Protein AF-C3Z370-F1 (afdb_monomer_lite)

Radius of gyration: 16.85 Å; chains: 1; bounding box: 42×27×49 Å

pLDDT: mean 88.14, std 8.39, range [54.16, 96.12]

Foldseek 3Di:
DCVVLVVVLCVQLVPPPPPPSLVSNLVSVLVVLVVCLVVVHQDPDADVVHNHDDADQQWDWGSFAQPQFAALVHNCRRVPRPDRTHTDTHHDPQWGDDPNHTDHNVPRDD

Organism: Branchiostoma floridae (NCBI:txid7739)

Structure (mmCIF, N/CA/C/O backbone):
data_AF-C3Z370-F1
#
_entry.id   AF-C3Z370-F1
#
loop_
_atom_site.group_PDB
_atom_site.id
_atom_site.type_symbol
_atom_site.label_atom_id
_atom_site.label_alt_id
_atom_site.label_comp_id
_atom_site.label_asym_id
_atom_site.label_entity_id
_atom_site.label_seq_id
_atom_site.pdbx_PDB_ins_code
_atom_site.Cartn_x
_atom_site.Cartn_y
_atom_site.Cartn_z
_atom_site.occupancy
_atom_site.B_iso_or_equiv
_atom_site.auth_seq_id
_atom_site.auth_comp_id
_atom_site.auth_asym_id
_atom_site.auth_atom_id
_atom_site.pdbx_PDB_model_num
ATOM 1 N N . ASP A 1 1 ? -2.311 3.147 -22.905 1.00 81.62 1 ASP A N 1
ATOM 2 C CA . ASP A 1 1 ? -1.092 2.751 -23.607 1.00 81.62 1 ASP A CA 1
ATOM 3 C C . ASP A 1 1 ? -0.015 2.389 -22.580 1.00 81.62 1 ASP A C 1
ATOM 5 O O . ASP A 1 1 ? 0.242 3.226 -21.719 1.00 81.62 1 ASP A O 1
ATOM 9 N N . PRO A 1 2 ? 0.473 1.134 -22.534 1.00 88.00 2 PRO A N 1
ATOM 10 C CA . PRO A 1 2 ? 1.475 0.676 -21.563 1.00 88.00 2 PRO A CA 1
ATOM 11 C C . PRO A 1 2 ? 2.932 0.827 -22.037 1.00 88.00 2 PRO A C 1
ATOM 13 O O . PRO A 1 2 ? 3.838 0.690 -21.219 1.00 88.00 2 PRO A O 1
ATOM 16 N N . GLU A 1 3 ? 3.165 1.099 -23.322 1.00 91.38 3 GLU A N 1
ATOM 17 C CA . GLU A 1 3 ? 4.492 1.134 -23.955 1.00 91.38 3 GLU A CA 1
ATOM 18 C C . GLU A 1 3 ? 5.532 2.011 -23.223 1.00 91.38 3 GLU A C 1
ATOM 20 O O . GLU A 1 3 ? 6.580 1.478 -22.852 1.00 91.38 3 GLU A O 1
ATOM 25 N N . PRO A 1 4 ? 5.251 3.280 -22.853 1.00 88.62 4 PRO A N 1
ATOM 26 C CA . PRO A 1 4 ? 6.236 4.111 -22.150 1.00 88.62 4 PRO A CA 1
ATOM 27 C C . PRO A 1 4 ? 6.597 3.587 -20.749 1.00 88.62 4 PRO A C 1
ATOM 29 O O . PRO A 1 4 ? 7.705 3.806 -20.258 1.00 88.62 4 PRO A O 1
ATOM 32 N N . PHE A 1 5 ? 5.680 2.875 -20.086 1.00 86.06 5 PHE A N 1
ATOM 33 C CA . PHE A 1 5 ? 5.958 2.247 -18.790 1.00 86.06 5 PHE A CA 1
ATOM 34 C C . PHE A 1 5 ? 6.824 1.005 -18.946 1.00 86.06 5 PHE A C 1
ATOM 36 O O . PHE A 1 5 ? 7.671 0.735 -18.096 1.00 86.06 5 PHE A O 1
ATOM 43 N N . PHE A 1 6 ? 6.617 0.259 -20.030 1.00 88.69 6 PHE A N 1
ATOM 44 C CA . PHE A 1 6 ? 7.422 -0.904 -20.355 1.00 88.69 6 PHE A CA 1
ATOM 45 C C . PHE A 1 6 ? 8.868 -0.506 -20.661 1.00 88.69 6 PHE A C 1
ATOM 47 O O . PHE A 1 6 ? 9.781 -1.055 -20.048 1.00 88.69 6 PHE A O 1
ATOM 54 N N . GLU A 1 7 ? 9.086 0.491 -21.520 1.00 90.25 7 GLU A N 1
ATOM 55 C CA . GLU A 1 7 ? 10.432 0.983 -21.842 1.00 90.25 7 GLU A CA 1
ATOM 56 C C . GLU A 1 7 ? 11.169 1.482 -20.597 1.00 90.25 7 GLU A C 1
ATOM 58 O O . GLU A 1 7 ? 12.325 1.121 -20.366 1.00 90.25 7 GLU A O 1
ATOM 63 N N . LYS A 1 8 ? 10.477 2.245 -19.741 1.00 86.00 8 LYS A N 1
ATOM 64 C CA . LYS A 1 8 ? 11.043 2.708 -18.474 1.00 86.00 8 LYS A CA 1
ATOM 65 C C . LYS A 1 8 ? 11.362 1.552 -17.528 1.00 86.00 8 LYS A C 1
ATOM 67 O O . LYS A 1 8 ? 12.416 1.554 -16.908 1.00 86.00 8 LYS A O 1
ATOM 72 N N . CYS A 1 9 ? 10.489 0.549 -17.440 1.00 87.62 9 CYS A N 1
ATOM 73 C CA . CYS A 1 9 ? 10.748 -0.645 -16.640 1.00 87.62 9 CYS A CA 1
ATOM 74 C C . CYS A 1 9 ? 11.997 -1.391 -17.119 1.00 87.62 9 CYS A C 1
ATOM 76 O O . CYS A 1 9 ? 12.783 -1.833 -16.286 1.00 87.62 9 CYS A O 1
ATOM 78 N N . VAL A 1 10 ? 12.181 -1.540 -18.435 1.00 88.75 10 VAL A N 1
ATOM 79 C CA . VAL A 1 10 ? 13.376 -2.173 -19.010 1.00 88.75 10 VAL A CA 1
ATOM 80 C C . VAL A 1 10 ? 14.617 -1.359 -18.658 1.00 88.75 10 VAL A C 1
ATOM 82 O O . VAL A 1 10 ? 15.596 -1.925 -18.185 1.00 88.75 10 VAL A O 1
ATOM 85 N N . PHE A 1 11 ? 14.559 -0.036 -18.813 1.00 86.31 11 PHE A N 1
ATOM 86 C CA . PHE A 1 11 ? 15.662 0.855 -18.465 1.00 86.31 11 PHE A CA 1
ATOM 87 C C . PHE A 1 11 ? 16.034 0.782 -16.973 1.00 86.31 11 PHE A C 1
ATOM 89 O O . PHE A 1 11 ? 17.196 0.552 -16.643 1.00 86.31 11 PHE A O 1
ATOM 96 N N . ASP A 1 12 ? 15.050 0.915 -16.078 1.00 81.31 12 ASP A N 1
ATOM 97 C CA . ASP A 1 12 ? 15.249 0.908 -14.624 1.00 81.31 12 ASP A CA 1
ATOM 98 C C . ASP A 1 12 ? 15.740 -0.464 -14.122 1.00 81.31 12 ASP A C 1
ATOM 100 O O . ASP A 1 12 ? 16.599 -0.534 -13.246 1.00 81.31 12 ASP A O 1
ATOM 104 N N . ALA A 1 13 ? 15.225 -1.567 -14.678 1.00 81.81 13 ALA A N 1
ATOM 105 C CA . ALA A 1 13 ? 15.648 -2.915 -14.297 1.00 81.81 13 ALA A CA 1
ATOM 106 C C . ALA A 1 13 ? 17.052 -3.257 -14.817 1.00 81.81 13 ALA A C 1
ATOM 108 O O . ALA A 1 13 ? 17.834 -3.863 -14.091 1.00 81.81 13 ALA A O 1
ATOM 109 N N . CYS A 1 14 ? 17.386 -2.860 -16.050 1.00 82.94 14 CYS A N 1
ATOM 110 C CA . CYS A 1 14 ? 18.701 -3.109 -16.643 1.00 82.94 14 CYS A CA 1
ATOM 111 C C . CYS A 1 14 ? 19.817 -2.217 -16.090 1.00 82.94 14 CYS A C 1
ATOM 113 O O . CYS A 1 14 ? 20.969 -2.530 -16.352 1.00 82.94 14 CYS A O 1
ATOM 115 N N . GLY A 1 15 ? 19.492 -1.112 -15.409 1.00 79.81 15 GLY A N 1
ATOM 116 C CA . GLY A 1 15 ? 20.475 -0.237 -14.758 1.00 79.81 15 GLY A CA 1
ATOM 117 C C . GLY A 1 15 ? 20.712 -0.542 -13.274 1.00 79.81 15 GLY A C 1
ATOM 118 O O . GLY A 1 15 ? 21.536 0.116 -12.629 1.00 79.81 15 GLY A O 1
ATOM 119 N N . CYS A 1 16 ? 19.978 -1.497 -12.699 1.00 77.56 16 CYS A N 1
ATOM 120 C CA . CYS A 1 16 ? 20.153 -1.915 -11.312 1.00 77.56 16 CYS A CA 1
ATOM 121 C C . CYS A 1 16 ? 21.159 -3.060 -11.204 1.00 77.56 16 CYS A C 1
ATOM 123 O O . CYS A 1 16 ? 20.805 -4.204 -10.965 1.00 77.56 16 CYS A O 1
ATOM 125 N N . ASP A 1 17 ? 22.439 -2.712 -11.336 1.00 69.69 17 ASP A N 1
ATOM 126 C CA . ASP A 1 17 ? 23.536 -3.681 -11.499 1.00 69.69 17 ASP A CA 1
ATOM 127 C C . ASP A 1 17 ? 24.260 -3.998 -10.177 1.00 69.69 17 ASP A C 1
ATOM 129 O O . ASP A 1 17 ? 25.268 -4.704 -10.145 1.00 69.69 17 ASP A O 1
ATOM 133 N N . ARG A 1 18 ? 23.810 -3.401 -9.066 1.00 61.25 18 ARG A N 1
ATOM 134 C CA . ARG A 1 18 ? 24.529 -3.396 -7.777 1.00 61.25 18 ARG A CA 1
ATOM 135 C C . ARG A 1 18 ? 23.975 -4.380 -6.742 1.00 61.25 18 ARG A C 1
ATOM 137 O O . ARG A 1 18 ? 24.398 -4.335 -5.589 1.00 61.25 18 ARG A O 1
ATOM 144 N N . GLY A 1 19 ? 23.095 -5.293 -7.160 1.00 54.16 19 GLY A N 1
ATOM 145 C CA . GLY A 1 19 ? 22.394 -6.228 -6.284 1.00 54.16 19 GLY A CA 1
ATOM 146 C C . GLY A 1 19 ? 21.184 -5.568 -5.623 1.00 54.16 19 GLY A C 1
ATOM 147 O O . GLY A 1 19 ? 21.297 -4.509 -5.011 1.00 54.16 19 GLY A O 1
ATOM 148 N N . GLY A 1 20 ? 20.018 -6.199 -5.763 1.00 60.94 20 GLY A N 1
ATOM 149 C CA . GLY A 1 20 ? 18.726 -5.603 -5.400 1.00 60.94 20 GLY A CA 1
ATOM 150 C C . GLY A 1 20 ? 17.755 -5.482 -6.576 1.00 60.94 20 GLY A C 1
ATOM 151 O O . GLY A 1 20 ? 16.757 -4.787 -6.456 1.00 60.94 20 GLY A O 1
ATOM 152 N N . ASP A 1 21 ? 18.006 -6.176 -7.687 1.00 60.56 21 ASP A N 1
ATOM 153 C CA . ASP A 1 21 ? 17.277 -6.122 -8.967 1.00 60.56 21 ASP A CA 1
ATOM 154 C C . ASP A 1 21 ? 15.749 -6.259 -8.808 1.00 60.56 21 ASP A C 1
ATOM 156 O O . ASP A 1 21 ? 14.963 -5.698 -9.575 1.00 60.56 21 ASP A O 1
ATOM 160 N N . CYS A 1 22 ? 15.310 -6.954 -7.753 1.00 68.06 22 CYS A N 1
ATOM 161 C CA . CYS A 1 22 ? 13.907 -7.034 -7.367 1.00 68.06 22 CYS A CA 1
ATOM 162 C C . CYS A 1 22 ? 13.304 -5.660 -7.021 1.00 68.06 22 CYS A C 1
ATOM 164 O O . CYS A 1 22 ? 12.175 -5.391 -7.407 1.00 68.06 22 CYS A O 1
ATOM 166 N N . GLU A 1 23 ? 14.011 -4.777 -6.318 1.00 78.44 23 GLU A N 1
ATOM 167 C CA . GLU A 1 23 ? 13.491 -3.484 -5.853 1.00 78.44 23 GLU A CA 1
ATOM 168 C C . GLU A 1 23 ? 13.190 -2.522 -7.011 1.00 78.44 23 GLU A C 1
ATOM 170 O O . GLU A 1 23 ? 12.113 -1.917 -7.053 1.00 78.44 23 GLU A O 1
ATOM 175 N N . CYS A 1 24 ? 14.089 -2.437 -7.993 1.00 83.19 24 CYS A N 1
ATOM 176 C CA . CYS A 1 24 ? 13.925 -1.558 -9.152 1.00 83.19 24 CYS A CA 1
ATOM 177 C C . CYS A 1 24 ? 12.769 -2.016 -10.043 1.00 83.19 24 CYS A C 1
ATOM 179 O O . CYS A 1 24 ? 11.887 -1.222 -10.379 1.00 83.19 24 CYS A O 1
ATOM 181 N N . PHE A 1 25 ? 12.695 -3.323 -10.320 1.00 86.69 25 PHE A N 1
ATOM 182 C CA . PHE A 1 25 ? 11.562 -3.918 -11.025 1.00 86.69 25 PHE A CA 1
ATOM 183 C C . PHE A 1 25 ? 10.234 -3.645 -10.301 1.00 86.69 25 PHE A C 1
ATOM 185 O O . PHE A 1 25 ? 9.270 -3.177 -10.911 1.00 86.69 25 PHE A O 1
ATOM 192 N N . CYS A 1 26 ? 10.171 -3.886 -8.986 1.00 90.12 26 CYS A N 1
ATOM 193 C CA . CYS A 1 26 ? 8.950 -3.657 -8.217 1.00 90.12 26 CYS A CA 1
ATOM 194 C C . CYS A 1 26 ? 8.529 -2.184 -8.217 1.00 90.12 26 CYS A C 1
ATOM 196 O O . CYS A 1 26 ? 7.332 -1.900 -8.229 1.00 90.12 26 CYS A O 1
ATOM 198 N N . THR A 1 27 ? 9.483 -1.254 -8.206 1.00 87.88 27 THR A N 1
ATOM 199 C CA . THR A 1 27 ? 9.204 0.186 -8.246 1.00 87.88 27 THR A CA 1
ATOM 200 C C . THR A 1 27 ? 8.625 0.604 -9.596 1.00 87.88 27 THR A C 1
ATOM 202 O O . THR A 1 27 ? 7.619 1.316 -9.633 1.00 87.88 27 THR A O 1
ATOM 205 N N . ALA A 1 28 ? 9.182 0.105 -10.703 1.00 89.38 28 ALA A N 1
ATOM 206 C CA . ALA A 1 28 ? 8.670 0.385 -12.043 1.00 89.38 28 ALA A CA 1
ATOM 207 C C . ALA A 1 28 ? 7.239 -0.150 -12.239 1.00 89.38 28 ALA A C 1
ATOM 209 O O . ALA A 1 28 ? 6.352 0.582 -12.684 1.00 89.38 28 ALA A O 1
ATOM 210 N N . VAL A 1 29 ? 6.977 -1.400 -11.838 1.00 91.88 29 VAL A N 1
ATOM 211 C CA . VAL A 1 29 ? 5.631 -1.992 -11.936 1.00 91.88 29 VAL A CA 1
ATOM 212 C C . VAL A 1 29 ? 4.636 -1.278 -11.016 1.00 91.88 29 VAL A C 1
ATOM 214 O O . VAL A 1 29 ? 3.501 -1.028 -11.425 1.00 91.88 29 VAL A O 1
ATOM 217 N N . ALA A 1 30 ? 5.050 -0.887 -9.805 1.00 92.56 30 ALA A N 1
ATOM 218 C CA . ALA A 1 30 ? 4.208 -0.117 -8.889 1.00 92.56 30 ALA A CA 1
ATOM 219 C C . ALA A 1 30 ? 3.797 1.241 -9.479 1.00 92.56 30 ALA A C 1
ATOM 221 O O . ALA A 1 30 ? 2.653 1.661 -9.301 1.00 92.56 30 ALA A O 1
ATOM 222 N N . ALA A 1 31 ? 4.693 1.910 -10.215 1.00 91.06 31 ALA A N 1
ATOM 223 C CA . ALA A 1 31 ? 4.378 3.167 -10.890 1.00 91.06 31 ALA A CA 1
ATOM 224 C C . ALA A 1 31 ? 3.267 2.985 -11.935 1.00 91.06 31 ALA A C 1
ATOM 226 O O . ALA A 1 31 ? 2.311 3.754 -11.941 1.00 91.06 31 ALA A O 1
ATOM 227 N N . TYR A 1 32 ? 3.338 1.932 -12.755 1.00 92.06 32 TYR A N 1
ATOM 228 C CA . TYR A 1 32 ? 2.270 1.617 -13.708 1.00 92.06 32 TYR A CA 1
ATOM 229 C C . TYR A 1 32 ? 0.952 1.253 -13.007 1.00 92.06 32 TYR A C 1
ATOM 231 O O . TYR A 1 32 ? -0.108 1.761 -13.369 1.00 92.06 32 TYR A O 1
ATOM 239 N N . ALA A 1 33 ? 1.007 0.423 -11.961 1.00 94.25 33 ALA A N 1
ATOM 240 C CA . ALA A 1 33 ? -0.180 0.037 -11.198 1.00 94.25 33 ALA A CA 1
ATOM 241 C C . ALA A 1 33 ? -0.878 1.244 -10.542 1.00 94.25 33 ALA A C 1
ATOM 243 O O . ALA A 1 33 ? -2.108 1.283 -10.477 1.00 94.25 33 ALA A O 1
ATOM 244 N N . ARG A 1 34 ? -0.118 2.257 -10.103 1.00 92.00 34 ARG A N 1
ATOM 245 C CA . ARG A 1 34 ? -0.670 3.513 -9.573 1.00 92.00 34 ARG A CA 1
ATOM 246 C C . ARG A 1 34 ? -1.466 4.283 -10.628 1.00 92.00 34 ARG A C 1
ATOM 248 O O . ARG A 1 34 ? -2.570 4.728 -10.341 1.00 92.00 34 ARG A O 1
ATOM 255 N N . GLU A 1 35 ? -0.953 4.385 -11.847 1.00 92.50 35 GLU A N 1
ATOM 256 C CA . GLU A 1 35 ? -1.646 5.052 -12.961 1.00 92.50 35 GLU A CA 1
ATOM 257 C C . GLU A 1 35 ? -2.934 4.314 -13.350 1.00 92.50 35 GLU A C 1
ATOM 259 O O . GLU A 1 35 ? -3.939 4.927 -13.714 1.00 92.50 35 GLU A O 1
ATOM 264 N N . CYS A 1 36 ? -2.940 2.981 -13.241 1.00 92.81 36 CYS A N 1
ATOM 265 C CA . CYS A 1 36 ? -4.160 2.192 -13.384 1.00 92.81 36 CYS A CA 1
ATOM 266 C C . CYS A 1 36 ? -5.178 2.524 -12.280 1.00 92.81 36 CYS A C 1
ATOM 268 O O . CYS A 1 36 ? -6.347 2.749 -12.596 1.00 92.81 36 CYS A O 1
ATOM 270 N N . ASN A 1 37 ? -4.744 2.629 -11.018 1.00 92.44 37 ASN A N 1
ATOM 271 C CA . ASN A 1 37 ? -5.615 2.999 -9.896 1.00 92.44 37 ASN A CA 1
ATOM 272 C C . ASN A 1 37 ? -6.241 4.390 -10.076 1.00 92.44 37 ASN A C 1
ATOM 274 O O . ASN A 1 37 ? -7.431 4.556 -9.816 1.00 92.44 37 ASN A O 1
ATOM 278 N N . GLU A 1 38 ? -5.481 5.371 -10.567 1.00 90.25 38 GLU A N 1
ATOM 279 C CA . GLU A 1 38 ? -5.990 6.718 -10.881 1.00 90.25 38 GLU A CA 1
ATOM 280 C C . GLU A 1 38 ? -7.076 6.707 -11.960 1.00 90.25 38 GLU A C 1
ATOM 282 O O . GLU A 1 38 ? -7.975 7.546 -11.955 1.00 90.25 38 GLU A O 1
ATOM 287 N N . LYS A 1 39 ? -7.053 5.704 -12.839 1.00 91.38 39 LYS A N 1
ATOM 288 C CA . LYS A 1 39 ? -8.088 5.456 -13.852 1.00 91.38 39 LYS A CA 1
ATOM 289 C C . LYS A 1 39 ? -9.195 4.515 -13.366 1.00 91.38 39 LYS A C 1
ATOM 291 O O . LYS A 1 39 ? -10.015 4.076 -14.168 1.00 91.38 39 LYS A O 1
ATOM 296 N N . GLY A 1 40 ? -9.222 4.187 -12.073 1.00 90.44 40 GLY A N 1
ATOM 297 C CA . GLY A 1 40 ? -10.218 3.306 -11.459 1.00 90.44 40 GLY A CA 1
ATOM 298 C C . GLY A 1 40 ? -10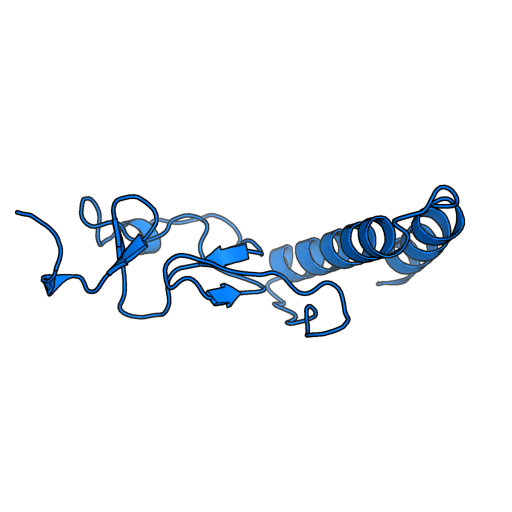.003 1.813 -11.725 1.00 90.44 40 GLY A C 1
ATOM 299 O O . GLY A 1 40 ? -10.903 1.014 -11.474 1.00 90.44 40 GLY A O 1
ATOM 300 N N . VAL A 1 41 ? -8.831 1.413 -12.229 1.00 92.69 41 VAL A N 1
ATOM 301 C CA . VAL A 1 41 ? -8.494 0.018 -12.543 1.00 92.69 41 VAL A CA 1
ATOM 302 C C . VAL A 1 41 ? -7.504 -0.522 -11.514 1.00 92.69 41 VAL A C 1
ATOM 304 O O . VAL A 1 41 ? -6.302 -0.293 -11.601 1.00 92.69 41 VAL A O 1
ATOM 307 N N . ALA A 1 42 ? -8.012 -1.289 -10.549 1.00 93.06 42 ALA A N 1
ATOM 308 C CA . ALA A 1 42 ? -7.197 -1.902 -9.506 1.00 93.06 42 ALA A CA 1
ATOM 309 C C . ALA A 1 42 ? -6.651 -3.275 -9.931 1.00 93.06 42 ALA A C 1
ATOM 311 O O . ALA A 1 42 ? -7.402 -4.245 -10.045 1.00 93.06 42 ALA A O 1
ATOM 312 N N . ILE A 1 43 ? -5.333 -3.381 -10.117 1.00 92.75 43 ILE A N 1
ATOM 313 C CA . ILE A 1 43 ? -4.668 -4.621 -10.548 1.00 92.75 43 ILE A CA 1
ATOM 314 C C . ILE A 1 43 ? -3.916 -5.240 -9.369 1.00 92.75 43 ILE A C 1
ATOM 316 O O . ILE A 1 43 ? -2.968 -4.659 -8.852 1.00 92.75 43 ILE A O 1
ATOM 320 N N . ARG A 1 44 ? -4.286 -6.456 -8.955 1.00 93.81 44 ARG A N 1
ATOM 321 C CA . ARG A 1 44 ? -3.545 -7.199 -7.922 1.00 93.81 44 ARG A CA 1
ATOM 322 C C . ARG A 1 44 ? -2.328 -7.897 -8.535 1.00 93.81 44 ARG A C 1
ATOM 324 O O . ARG A 1 44 ? -2.443 -9.009 -9.042 1.00 93.81 44 ARG A O 1
ATOM 331 N N . TRP A 1 45 ? -1.166 -7.251 -8.470 1.00 94.00 45 TRP A N 1
ATOM 332 C CA . TRP A 1 45 ? 0.042 -7.701 -9.176 1.00 94.00 45 TRP A CA 1
ATOM 333 C C . TRP A 1 45 ? 1.144 -8.277 -8.266 1.00 94.00 45 TRP A C 1
ATOM 335 O O . TRP A 1 45 ? 1.930 -9.106 -8.730 1.00 94.00 45 TRP A O 1
ATOM 345 N N . ARG A 1 46 ? 1.197 -7.901 -6.977 1.00 93.88 46 ARG A N 1
ATOM 346 C CA . ARG A 1 46 ? 2.172 -8.453 -6.015 1.00 93.88 46 ARG A CA 1
ATOM 347 C C . ARG A 1 46 ? 1.770 -9.844 -5.540 1.00 93.88 46 ARG A C 1
ATOM 349 O O . ARG A 1 46 ? 0.621 -10.060 -5.149 1.00 93.88 46 ARG A O 1
ATOM 356 N N . GLN A 1 47 ? 2.723 -10.775 -5.539 1.00 90.19 47 GLN A N 1
ATOM 357 C CA . GLN A 1 47 ? 2.534 -12.170 -5.122 1.00 90.19 47 GLN A CA 1
ATOM 358 C C . GLN A 1 47 ? 3.818 -12.753 -4.509 1.00 90.19 47 GLN A C 1
ATOM 360 O O . GLN A 1 47 ? 4.894 -12.162 -4.599 1.00 90.19 47 GLN A O 1
ATOM 365 N N . ASN A 1 48 ? 3.726 -13.934 -3.891 1.00 86.31 48 ASN A N 1
ATOM 366 C CA . ASN A 1 48 ? 4.905 -14.639 -3.379 1.00 86.31 48 ASN A CA 1
ATOM 367 C C . ASN A 1 48 ? 5.909 -14.901 -4.512 1.00 86.31 48 ASN A C 1
ATOM 369 O O . ASN A 1 48 ? 5.530 -15.339 -5.595 1.00 86.31 48 ASN A O 1
ATOM 373 N N . GLY A 1 49 ? 7.185 -14.588 -4.272 1.00 83.12 49 GLY A N 1
ATOM 374 C CA . GLY A 1 49 ? 8.235 -14.660 -5.296 1.00 83.12 49 GLY A CA 1
ATOM 375 C C . GLY A 1 49 ? 8.217 -13.520 -6.324 1.00 83.12 49 GLY 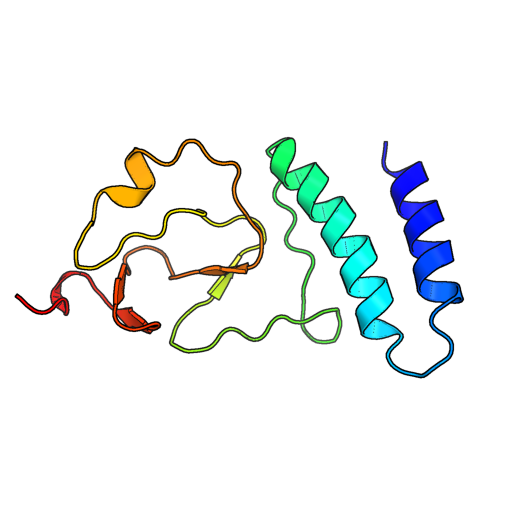A C 1
ATOM 376 O O . GLY A 1 49 ? 9.093 -13.472 -7.181 1.00 83.12 49 GLY A O 1
ATOM 377 N N . ARG A 1 50 ? 7.261 -12.580 -6.245 1.00 84.94 50 ARG A N 1
ATOM 378 C CA . ARG A 1 50 ? 7.178 -11.404 -7.123 1.00 84.94 50 ARG A CA 1
ATOM 379 C C . ARG A 1 50 ? 6.706 -10.172 -6.355 1.00 84.94 50 ARG A C 1
ATOM 381 O O . ARG A 1 50 ? 5.506 -9.916 -6.242 1.00 84.94 50 ARG A O 1
ATOM 388 N N . CYS A 1 51 ? 7.662 -9.387 -5.861 1.00 89.56 51 CYS A N 1
ATOM 389 C CA . CYS A 1 51 ? 7.385 -8.108 -5.198 1.00 89.56 51 CYS A CA 1
ATOM 390 C C . CYS A 1 51 ? 6.435 -8.219 -3.999 1.00 89.56 51 CYS A C 1
ATOM 392 O O . CYS A 1 51 ? 5.645 -7.302 -3.755 1.00 89.56 51 CYS A O 1
ATOM 394 N N . ALA A 1 52 ? 6.486 -9.350 -3.286 1.00 91.00 52 ALA A N 1
ATOM 395 C CA . ALA A 1 52 ? 5.598 -9.641 -2.171 1.00 91.00 52 ALA A CA 1
ATOM 396 C C . ALA A 1 52 ? 5.656 -8.522 -1.124 1.00 91.00 52 ALA A C 1
ATOM 398 O O . ALA A 1 52 ? 6.731 -8.143 -0.665 1.00 91.00 52 ALA A O 1
ATOM 399 N N . MET A 1 53 ? 4.486 -8.019 -0.735 1.00 91.94 53 MET A N 1
ATOM 400 C CA . MET A 1 53 ? 4.352 -7.055 0.350 1.00 91.94 53 MET A CA 1
ATOM 401 C C . MET A 1 53 ? 3.912 -7.801 1.606 1.00 91.94 53 MET A C 1
ATOM 403 O O . MET A 1 53 ? 2.848 -8.421 1.618 1.00 91.94 53 MET A O 1
ATOM 407 N N . GLN A 1 54 ? 4.742 -7.754 2.646 1.00 91.75 54 GLN A N 1
ATOM 408 C CA . GLN A 1 54 ? 4.411 -8.324 3.948 1.00 91.75 54 GLN A CA 1
ATOM 409 C C . GLN A 1 54 ? 3.628 -7.291 4.756 1.00 91.75 54 GLN A C 1
ATOM 411 O O . GLN A 1 54 ? 4.095 -6.173 4.966 1.00 91.75 54 GLN A O 1
ATOM 416 N N . CYS A 1 55 ? 2.425 -7.663 5.184 1.00 94.12 55 CYS A N 1
ATOM 417 C CA . CYS A 1 55 ? 1.568 -6.818 6.002 1.00 94.12 55 CYS A CA 1
ATOM 418 C C . CYS A 1 55 ? 1.467 -7.397 7.410 1.00 94.12 55 CYS A C 1
ATOM 420 O O . CYS A 1 55 ? 1.070 -8.544 7.599 1.00 94.12 55 CYS A O 1
ATOM 422 N N . GLU A 1 56 ? 1.815 -6.585 8.401 1.00 94.06 56 GLU A N 1
ATOM 423 C CA . GLU A 1 56 ? 1.784 -6.974 9.808 1.00 94.06 56 GLU A CA 1
ATOM 424 C C . GLU A 1 56 ? 0.540 -6.428 10.520 1.00 94.06 56 GLU A C 1
ATOM 426 O O . GLU A 1 56 ? -0.228 -5.627 9.977 1.00 94.06 56 GLU A O 1
ATOM 431 N N . SER A 1 57 ? 0.357 -6.820 11.785 1.00 94.19 57 SER A N 1
ATOM 432 C CA . SER A 1 57 ? -0.673 -6.253 12.669 1.00 94.19 57 SER A CA 1
ATOM 433 C C . SER A 1 57 ? -2.116 -6.450 12.175 1.00 94.19 57 SER A C 1
ATOM 435 O O . SER A 1 57 ? -2.982 -5.599 12.391 1.00 94.19 57 SER A O 1
ATOM 437 N N . GLY A 1 58 ? -2.368 -7.586 11.515 1.00 92.38 58 GLY A N 1
ATOM 438 C CA . GLY A 1 58 ? -3.690 -7.958 11.001 1.00 92.38 58 GLY A CA 1
ATOM 439 C C . GLY A 1 58 ? -4.115 -7.195 9.745 1.00 92.38 58 GLY A C 1
ATOM 440 O O . GLY A 1 58 ? -5.284 -7.249 9.374 1.00 92.38 58 GLY A O 1
ATOM 441 N N . LYS A 1 59 ? -3.195 -6.467 9.102 1.00 95.62 59 LYS A N 1
ATOM 442 C CA . LYS A 1 59 ? -3.440 -5.806 7.818 1.00 95.62 59 LYS A CA 1
ATOM 443 C C . LYS A 1 59 ? -3.297 -6.792 6.665 1.00 95.62 59 LYS A C 1
ATOM 445 O O . LYS A 1 59 ? -2.532 -7.749 6.737 1.00 95.62 59 LYS A O 1
ATOM 450 N N . GLU A 1 60 ? -3.972 -6.494 5.568 1.00 95.12 60 GLU A N 1
ATOM 451 C CA . GLU A 1 60 ? -3.890 -7.238 4.319 1.00 95.12 60 GLU A CA 1
ATOM 452 C C . GLU A 1 60 ? -3.411 -6.345 3.175 1.00 95.12 60 GLU A C 1
ATOM 454 O O . GLU A 1 60 ? -3.702 -5.146 3.122 1.00 95.12 60 GLU A O 1
ATOM 459 N N . TYR A 1 61 ? -2.682 -6.946 2.237 1.00 95.31 61 TYR A N 1
ATOM 460 C CA . TYR A 1 61 ? -2.281 -6.264 1.017 1.00 95.31 61 TYR A CA 1
ATOM 461 C C . TYR A 1 61 ? -3.500 -5.998 0.125 1.00 95.31 61 TYR A C 1
ATOM 463 O O . TYR A 1 61 ? -4.190 -6.937 -0.305 1.00 95.31 61 TYR A O 1
ATOM 471 N N . LYS A 1 62 ? -3.709 -4.723 -0.211 1.00 94.88 62 LYS A N 1
ATOM 472 C CA . LYS A 1 62 ? -4.658 -4.265 -1.227 1.00 94.88 62 LYS A CA 1
ATOM 473 C C . LYS A 1 62 ? -3.912 -3.469 -2.292 1.00 94.88 62 LYS A C 1
ATOM 475 O O . LYS A 1 62 ? -3.192 -2.529 -1.980 1.00 94.88 62 LYS A O 1
ATOM 480 N N . ALA A 1 63 ? -4.147 -3.815 -3.557 1.00 95.00 63 ALA A N 1
ATOM 481 C CA . ALA A 1 63 ? -3.665 -3.032 -4.697 1.00 95.00 63 ALA A CA 1
ATOM 482 C C . ALA A 1 63 ? -4.322 -1.643 -4.783 1.00 95.00 63 ALA A C 1
ATOM 484 O O . ALA A 1 63 ? -3.753 -0.726 -5.360 1.00 95.00 63 ALA A O 1
ATOM 485 N N . CYS A 1 64 ? -5.511 -1.504 -4.197 1.00 93.94 64 CYS A N 1
ATOM 486 C CA . CYS A 1 64 ? -6.299 -0.282 -4.142 1.00 93.94 64 CYS A CA 1
ATOM 487 C C . CYS A 1 64 ? -7.105 -0.316 -2.838 1.00 93.94 64 CYS A C 1
ATOM 489 O O . CYS A 1 64 ? -8.104 -1.028 -2.720 1.00 93.94 64 CYS A O 1
ATOM 491 N N . GLY A 1 65 ? -6.612 0.376 -1.815 1.00 92.00 65 GLY A N 1
ATOM 492 C CA . GLY A 1 65 ? -7.260 0.556 -0.523 1.00 92.00 65 GLY A CA 1
ATOM 493 C C . GLY A 1 65 ? -7.539 2.029 -0.240 1.00 92.00 65 GLY A C 1
ATOM 494 O O . GLY A 1 65 ? -6.989 2.922 -0.880 1.00 92.00 65 GLY A O 1
ATOM 495 N N . THR A 1 66 ? -8.419 2.299 0.724 1.00 89.31 66 THR A N 1
ATOM 496 C CA . THR A 1 66 ? -8.708 3.681 1.125 1.00 89.31 66 THR A CA 1
ATOM 497 C C . THR A 1 66 ? -7.474 4.337 1.748 1.00 89.31 66 THR A C 1
ATOM 499 O O . THR A 1 66 ? -6.799 3.732 2.587 1.00 89.31 66 THR A O 1
ATOM 502 N N . SER A 1 67 ? -7.217 5.588 1.371 1.00 88.31 67 SER A N 1
ATOM 503 C CA . SER A 1 67 ? -6.229 6.456 2.025 1.00 88.31 67 SER A CA 1
ATOM 504 C C . SER A 1 67 ? -6.734 6.994 3.370 1.00 88.31 67 SER A C 1
ATOM 506 O O . SER A 1 67 ? -5.947 7.510 4.158 1.00 88.31 67 SER A O 1
ATOM 508 N N . CYS A 1 68 ? -8.036 6.850 3.653 1.00 89.50 68 CYS A N 1
ATOM 509 C CA . CYS A 1 68 ? -8.687 7.285 4.887 1.00 89.50 68 CYS A CA 1
ATOM 510 C C . CYS A 1 68 ? -9.257 6.066 5.640 1.00 89.50 68 CYS A C 1
ATOM 512 O O . CYS A 1 68 ? -10.463 5.781 5.564 1.00 89.50 68 CYS A O 1
ATOM 514 N N . PRO A 1 69 ? -8.413 5.285 6.338 1.00 89.81 69 PRO A N 1
ATOM 515 C CA . PRO A 1 69 ? -8.887 4.140 7.100 1.00 89.81 69 PRO A CA 1
ATOM 516 C C . PRO A 1 69 ? -9.806 4.590 8.241 1.00 89.81 69 PRO A C 1
ATOM 518 O O . PRO A 1 69 ? -9.556 5.594 8.908 1.00 89.81 69 PRO A O 1
ATOM 521 N N . LYS A 1 70 ? -10.857 3.808 8.502 1.00 92.38 70 LYS A N 1
ATOM 522 C CA . LYS A 1 70 ? -11.672 3.966 9.712 1.00 92.38 70 LYS A CA 1
ATOM 523 C C . LYS A 1 70 ? -10.794 3.741 10.936 1.00 92.38 70 LYS A C 1
ATOM 525 O O . LYS A 1 70 ? -10.023 2.781 10.973 1.00 92.38 70 LYS A O 1
ATOM 530 N N . THR A 1 71 ? -10.941 4.588 11.943 1.00 93.44 71 THR A N 1
ATOM 531 C CA . THR A 1 71 ? -10.252 4.440 13.230 1.00 93.44 71 THR A CA 1
ATOM 532 C C . THR A 1 71 ? -11.275 4.322 14.349 1.00 93.44 71 THR A C 1
ATOM 534 O O . THR A 1 71 ? -12.433 4.688 14.159 1.00 93.44 71 THR A O 1
ATOM 537 N N . CYS A 1 72 ? 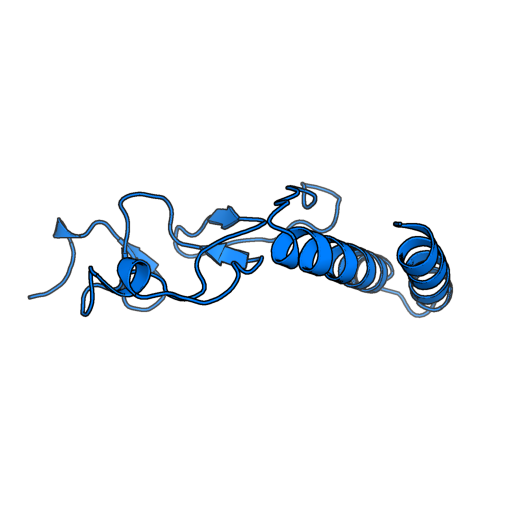-10.865 3.860 15.532 1.00 94.25 72 CYS A N 1
ATOM 538 C CA . CYS A 1 72 ? -11.762 3.871 16.696 1.00 94.25 72 CYS A CA 1
ATOM 539 C C . CYS A 1 72 ? -12.303 5.268 17.034 1.00 94.25 72 CYS A C 1
ATOM 541 O O . CYS A 1 72 ? -13.415 5.387 17.531 1.00 94.25 72 CYS A O 1
ATOM 543 N N . TYR A 1 73 ? -11.542 6.319 16.722 1.00 91.06 73 TYR A N 1
ATOM 544 C CA . TYR A 1 73 ? -11.937 7.706 16.968 1.00 91.06 73 TYR A CA 1
ATOM 545 C C . TYR A 1 73 ? -12.820 8.283 15.853 1.00 91.06 73 TYR A C 1
ATOM 547 O O . TYR A 1 73 ? -13.527 9.262 16.070 1.00 91.06 73 TYR A O 1
ATOM 555 N N . ASN A 1 74 ? -12.779 7.699 14.650 1.00 89.69 74 ASN A N 1
ATOM 556 C CA . ASN A 1 74 ? -13.571 8.140 13.508 1.00 89.69 74 ASN A CA 1
ATOM 557 C C . ASN A 1 74 ? -13.985 6.955 12.620 1.00 89.69 74 ASN A C 1
ATOM 559 O O . ASN A 1 74 ? -13.260 6.542 11.706 1.0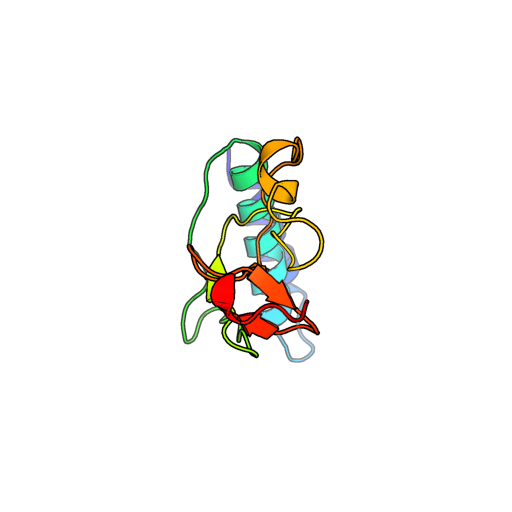0 89.69 74 ASN A O 1
ATOM 563 N N . LEU A 1 75 ? -15.188 6.435 12.874 1.00 85.56 75 LEU A N 1
ATOM 564 C CA . LEU A 1 75 ? -15.778 5.315 12.132 1.00 85.56 75 LEU A CA 1
ATOM 565 C C . LEU A 1 75 ? -16.316 5.710 10.744 1.00 85.56 75 LEU A C 1
ATOM 567 O O . LEU A 1 75 ? -16.535 4.834 9.905 1.00 85.56 75 LEU A O 1
ATOM 571 N N . TYR A 1 76 ? -16.491 7.008 10.484 1.00 81.62 76 TYR A N 1
ATOM 572 C CA . TYR A 1 76 ? -17.039 7.547 9.232 1.00 81.62 76 TYR A CA 1
ATOM 573 C C . TYR A 1 76 ? -15.957 8.139 8.315 1.00 81.62 76 TYR A C 1
ATOM 575 O O . TYR A 1 76 ? -16.267 8.697 7.266 1.00 81.62 76 TYR A O 1
ATOM 583 N N . ALA A 1 77 ? -14.673 7.992 8.671 1.00 79.38 77 ALA A N 1
ATOM 584 C CA . ALA A 1 77 ? -13.544 8.569 7.934 1.00 79.38 77 ALA A CA 1
ATOM 585 C C . ALA A 1 77 ? -13.510 8.174 6.446 1.00 79.38 77 ALA A C 1
ATOM 587 O O . ALA A 1 77 ? -13.096 8.962 5.600 1.00 79.38 77 ALA A O 1
ATOM 588 N N . SER A 1 78 ? -13.958 6.961 6.115 1.00 74.44 78 SER A N 1
ATOM 589 C CA . SER A 1 78 ? -13.967 6.477 4.732 1.00 74.44 78 SER A CA 1
ATOM 590 C C . SER A 1 78 ? -15.085 7.083 3.878 1.00 74.44 78 SER A C 1
ATOM 592 O O . SER A 1 78 ? -14.915 7.160 2.666 1.00 74.44 78 SER A O 1
ATOM 594 N N . ASP A 1 79 ? -16.182 7.552 4.480 1.00 73.94 79 ASP A N 1
ATOM 595 C CA . ASP A 1 79 ? -17.359 8.046 3.745 1.00 73.94 79 ASP A CA 1
ATOM 596 C C . ASP A 1 79 ? -17.139 9.464 3.187 1.00 73.94 79 ASP A C 1
ATOM 598 O O . ASP A 1 79 ? -17.804 9.879 2.244 1.00 73.94 79 ASP A O 1
ATOM 602 N N . GLN A 1 80 ? -16.168 10.199 3.741 1.00 69.56 80 GLN A N 1
ATOM 603 C CA . GLN A 1 80 ? -15.759 11.532 3.276 1.00 69.56 80 GLN A CA 1
ATOM 604 C C . GLN A 1 80 ? -14.437 11.519 2.496 1.00 69.56 80 GLN A C 1
ATOM 606 O O . GLN A 1 80 ? -13.879 12.570 2.182 1.00 69.56 80 GLN A O 1
ATOM 611 N N . CYS A 1 81 ? -13.901 10.336 2.197 1.00 80.94 81 CYS A N 1
ATOM 612 C CA . CYS A 1 81 ? -12.605 10.212 1.550 1.00 80.94 81 CYS A CA 1
ATOM 613 C C . CYS A 1 81 ? -12.742 10.427 0.037 1.00 80.94 81 CYS A C 1
ATOM 615 O O . CYS A 1 81 ? -13.127 9.522 -0.696 1.00 80.94 81 CYS A O 1
ATOM 617 N N . THR A 1 82 ? -12.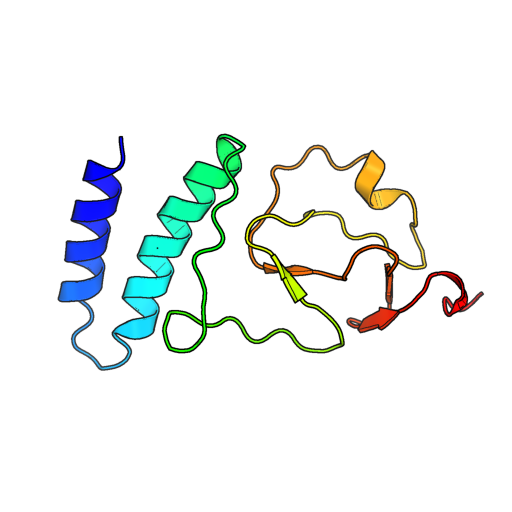395 11.620 -0.443 1.00 75.94 82 THR A N 1
ATOM 618 C CA . THR A 1 82 ? -12.419 11.972 -1.877 1.00 75.94 82 THR A CA 1
ATOM 619 C C . THR A 1 82 ? -11.122 11.622 -2.611 1.00 75.94 82 THR A C 1
ATOM 621 O O . THR A 1 82 ? -10.920 12.044 -3.746 1.00 75.94 82 THR A O 1
ATOM 624 N N . THR A 1 83 ? -10.201 10.912 -1.958 1.00 77.44 83 THR A N 1
ATOM 625 C CA . THR A 1 83 ? -8.891 10.598 -2.538 1.00 77.44 83 THR A CA 1
ATOM 626 C C . THR A 1 83 ? -8.942 9.317 -3.358 1.00 77.44 83 THR A C 1
ATOM 628 O O . THR A 1 83 ? -9.652 8.369 -3.016 1.00 77.44 83 THR A O 1
ATOM 631 N N . THR A 1 84 ? -8.152 9.280 -4.431 1.00 81.25 84 THR A N 1
ATOM 632 C CA . THR A 1 84 ? -7.869 8.051 -5.175 1.00 81.25 84 THR A CA 1
ATOM 633 C C . THR A 1 84 ? -7.314 7.000 -4.218 1.00 81.25 84 THR A C 1
ATOM 635 O O . THR A 1 84 ? -6.523 7.313 -3.322 1.00 81.25 84 THR A O 1
ATOM 638 N N . CYS A 1 85 ? -7.742 5.750 -4.390 1.00 89.88 85 CYS A N 1
ATOM 639 C CA . CYS A 1 85 ? -7.213 4.652 -3.599 1.00 89.88 85 CYS A CA 1
ATOM 640 C C . CYS A 1 85 ? -5.700 4.493 -3.794 1.00 89.88 85 CYS A C 1
ATOM 642 O O . CYS A 1 85 ? -5.143 4.823 -4.842 1.00 89.88 85 CYS A O 1
ATOM 644 N N . VAL A 1 86 ? -5.044 3.930 -2.787 1.00 92.00 86 VAL A N 1
ATOM 645 C CA . VAL A 1 86 ? -3.597 3.704 -2.782 1.00 92.00 86 VAL A CA 1
ATOM 646 C C . VAL A 1 86 ? -3.287 2.226 -2.599 1.00 92.00 86 VAL A C 1
ATOM 648 O O . VAL A 1 86 ? -4.044 1.493 -1.963 1.00 92.00 86 VAL A O 1
ATOM 651 N N . GLU A 1 87 ? -2.181 1.773 -3.182 1.00 95.19 87 GLU A N 1
ATOM 652 C CA . GLU A 1 87 ? -1.645 0.440 -2.912 1.00 95.19 87 GLU A CA 1
ATOM 653 C C . GLU A 1 87 ? -1.022 0.407 -1.509 1.00 95.19 87 GLU A C 1
ATOM 655 O O . GLU A 1 87 ? -0.276 1.316 -1.140 1.00 95.19 87 GLU A O 1
ATOM 660 N N . GLY A 1 88 ? -1.261 -0.660 -0.743 1.00 94.62 88 GLY A N 1
ATOM 661 C CA . GLY A 1 88 ? -0.584 -0.845 0.535 1.00 94.62 88 GLY A CA 1
ATOM 662 C C . GLY A 1 88 ? -1.173 -1.927 1.433 1.00 94.62 88 GLY A C 1
ATOM 663 O O . GLY A 1 88 ? -1.931 -2.801 1.006 1.00 94.62 88 GLY A O 1
ATOM 664 N N . CYS A 1 89 ? -0.805 -1.850 2.712 1.00 95.44 89 CYS A N 1
ATOM 665 C CA . CYS A 1 89 ? -1.347 -2.686 3.777 1.00 95.44 89 CYS A CA 1
ATOM 666 C C . CYS A 1 89 ? -2.510 -1.970 4.466 1.00 95.44 89 CYS A C 1
ATOM 668 O O . CYS A 1 89 ? -2.312 -0.969 5.157 1.00 95.44 89 CYS A O 1
ATOM 670 N N . 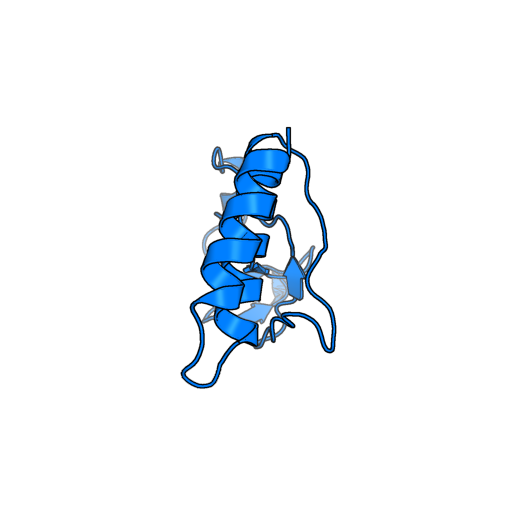HIS A 1 90 ? -3.713 -2.517 4.330 1.00 95.12 90 HIS A N 1
ATOM 671 C CA . HIS A 1 90 ? -4.938 -1.925 4.862 1.00 95.12 90 HIS A CA 1
ATOM 672 C C . HIS A 1 90 ? -5.629 -2.876 5.827 1.00 95.12 90 HIS A C 1
ATOM 674 O O . HIS A 1 90 ? -5.437 -4.088 5.776 1.00 95.12 90 HIS A O 1
ATOM 680 N N . CYS A 1 91 ? -6.467 -2.324 6.698 1.00 94.81 91 CYS A N 1
ATOM 681 C CA . CYS A 1 91 ? -7.314 -3.152 7.538 1.00 94.81 91 CYS A CA 1
ATOM 682 C C . CYS A 1 91 ? -8.358 -3.914 6.696 1.00 94.81 91 CYS A C 1
ATOM 684 O O . CYS A 1 91 ? -8.904 -3.353 5.731 1.00 94.81 91 CYS A O 1
ATOM 686 N N . PRO A 1 92 ? -8.626 -5.190 7.031 1.00 94.50 92 PRO A N 1
ATOM 687 C CA . PRO A 1 92 ? -9.654 -5.975 6.368 1.00 94.50 92 PRO A CA 1
ATOM 688 C C . PRO A 1 92 ? -11.041 -5.382 6.611 1.00 94.50 92 PRO A C 1
ATOM 690 O O . PRO A 1 92 ? -11.279 -4.634 7.566 1.00 94.50 92 PRO A O 1
ATOM 693 N N . ASN A 1 93 ? -11.976 -5.710 5.724 1.00 90.94 93 ASN A N 1
ATOM 694 C CA . ASN A 1 93 ? -13.337 -5.192 5.819 1.00 90.94 93 ASN A CA 1
ATOM 695 C C . ASN A 1 93 ? -13.976 -5.579 7.164 1.00 90.94 93 ASN A C 1
ATOM 697 O O . ASN A 1 93 ? -13.815 -6.699 7.640 1.00 90.94 93 ASN A O 1
ATOM 701 N N . GLY A 1 94 ? -14.695 -4.637 7.778 1.00 91.44 94 GLY A N 1
ATOM 702 C CA . GLY A 1 94 ? -15.305 -4.825 9.100 1.00 91.44 94 GLY A CA 1
ATOM 703 C C . GLY A 1 94 ? -14.371 -4.560 10.286 1.00 91.44 94 GLY A C 1
ATOM 704 O O . GLY A 1 94 ? -14.814 -4.652 11.428 1.00 91.44 94 GLY A O 1
ATOM 705 N N . THR A 1 95 ? -13.110 -4.190 10.043 1.00 94.88 95 THR A N 1
ATOM 706 C CA . THR A 1 95 ? -12.162 -3.785 11.092 1.00 94.88 95 THR A CA 1
ATOM 707 C C . THR A 1 95 ? -11.791 -2.307 10.987 1.00 94.88 95 THR A C 1
ATOM 709 O O . THR A 1 95 ? -11.986 -1.665 9.953 1.00 94.88 95 THR A O 1
ATOM 712 N N . VAL A 1 96 ? -11.274 -1.759 12.083 1.00 95.06 96 VAL A N 1
ATOM 713 C CA . VAL A 1 96 ? -10.849 -0.364 12.222 1.00 95.06 96 VAL A CA 1
ATOM 714 C C . VAL A 1 96 ? -9.430 -0.306 12.764 1.00 95.06 96 VAL A C 1
ATOM 716 O O . VAL A 1 96 ? -8.971 -1.214 13.460 1.00 95.06 96 VAL A O 1
ATOM 719 N N . GLN A 1 97 ? -8.723 0.770 12.443 1.00 94.88 97 GLN A N 1
ATOM 720 C CA . GLN A 1 97 ? -7.365 0.982 12.903 1.00 94.88 97 GLN A CA 1
ATOM 721 C C . GLN A 1 97 ? -7.347 1.566 14.321 1.00 94.88 97 GLN A C 1
ATOM 723 O O . GLN A 1 97 ? -7.982 2.583 14.612 1.00 94.88 97 GLN A O 1
ATOM 728 N N . HIS A 1 98 ? -6.557 0.951 15.193 1.00 95.50 98 HIS A N 1
ATOM 729 C CA . HIS A 1 98 ? -6.271 1.443 16.533 1.00 95.50 98 HIS A CA 1
ATOM 730 C C . HIS A 1 98 ? -4.838 1.070 16.924 1.00 95.50 98 HIS A C 1
ATOM 732 O O . HIS A 1 98 ? -4.452 -0.095 16.829 1.00 95.50 98 HIS A O 1
ATOM 738 N N . ASN A 1 99 ? -4.023 2.056 17.315 1.00 92.62 99 ASN A N 1
ATOM 739 C CA . ASN A 1 99 ? -2.609 1.869 17.684 1.00 92.62 99 ASN A CA 1
ATOM 740 C C . ASN A 1 99 ? -1.808 1.021 16.676 1.00 92.62 99 ASN A C 1
ATOM 742 O O . ASN A 1 99 ? -1.073 0.105 17.040 1.00 92.62 99 ASN A O 1
ATOM 746 N N . GLY A 1 100 ? -1.998 1.288 15.380 1.00 90.25 100 GLY A N 1
ATOM 747 C CA . GLY A 1 100 ? -1.300 0.584 14.300 1.00 90.25 100 GLY A CA 1
ATOM 748 C C . GLY A 1 100 ? -1.849 -0.806 13.948 1.00 90.25 100 GLY A C 1
ATOM 749 O O . GLY A 1 100 ? -1.456 -1.339 12.908 1.00 90.25 100 GLY A O 1
ATOM 750 N N . LYS A 1 101 ? -2.783 -1.351 14.738 1.00 94.75 101 LYS A N 1
ATOM 751 C CA . LYS A 1 101 ? -3.413 -2.665 14.545 1.00 94.75 101 LYS A CA 1
ATOM 752 C C . LYS A 1 101 ? -4.830 -2.541 14.000 1.00 94.75 101 LYS A C 1
ATOM 754 O O . LYS A 1 101 ? -5.478 -1.511 14.174 1.00 94.75 101 LYS A O 1
ATOM 759 N N . CYS A 1 102 ? -5.302 -3.607 13.366 1.00 96.00 102 CYS A N 1
ATOM 760 C CA . CYS A 1 102 ? -6.690 -3.732 12.943 1.00 96.00 102 CYS A CA 1
ATOM 761 C C . CYS A 1 102 ? -7.471 -4.521 13.993 1.00 96.00 102 CYS A C 1
ATOM 763 O O . CYS A 1 102 ? -7.121 -5.659 14.303 1.00 96.00 102 CYS A O 1
ATOM 765 N N . ILE A 1 103 ? -8.510 -3.905 14.548 1.00 96.12 103 ILE A N 1
ATOM 766 C CA . ILE A 1 103 ? -9.395 -4.514 15.546 1.00 96.12 103 ILE A CA 1
ATOM 767 C C . ILE A 1 103 ? -10.850 -4.378 15.109 1.00 96.12 103 ILE A C 1
ATOM 769 O O . ILE A 1 103 ? -11.176 -3.585 14.225 1.00 96.12 103 ILE A O 1
ATOM 773 N N . THR A 1 104 ? -11.747 -5.154 15.709 1.00 95.56 104 THR A N 1
ATOM 774 C CA . THR A 1 104 ? -13.182 -4.969 15.458 1.00 95.56 104 THR A CA 1
ATOM 775 C C . THR A 1 104 ? -13.684 -3.697 16.158 1.00 95.56 104 THR A C 1
ATOM 777 O O . THR A 1 104 ? -13.159 -3.352 17.217 1.00 95.56 104 THR A O 1
ATOM 780 N N . PRO A 1 105 ? -14.707 -2.999 15.626 1.00 93.75 105 PRO A N 1
ATOM 781 C CA . PRO A 1 105 ? -15.251 -1.791 16.256 1.00 93.75 105 PRO A CA 1
ATOM 782 C C . PRO A 1 105 ? -15.669 -1.982 17.722 1.00 93.75 105 PRO A C 1
ATOM 784 O O . PRO A 1 105 ? -15.532 -1.070 18.525 1.00 93.75 105 PRO A O 1
ATOM 787 N N . VAL A 1 106 ? -16.132 -3.182 18.086 1.00 93.94 106 VAL A N 1
ATOM 788 C CA . VAL A 1 106 ? -16.551 -3.533 19.457 1.00 93.94 106 VAL A CA 1
ATOM 789 C C . VAL A 1 106 ? -15.372 -3.572 20.439 1.00 93.94 106 VAL A C 1
ATOM 791 O O . VAL A 1 106 ? -15.562 -3.429 21.640 1.00 93.94 106 VAL A O 1
ATOM 794 N N . GLN A 1 107 ? -14.149 -3.756 19.943 1.00 95.06 107 GLN A N 1
ATOM 795 C CA . GLN A 1 107 ? -12.929 -3.763 20.754 1.00 95.06 107 GLN A CA 1
ATOM 796 C C . GLN A 1 107 ? -12.316 -2.368 20.922 1.00 95.06 107 GLN A C 1
ATOM 798 O O . GLN A 1 107 ? -11.265 -2.247 21.553 1.00 95.06 107 GLN A O 1
ATOM 803 N N . CYS A 1 108 ? -12.915 -1.328 20.338 1.00 94.69 108 CYS A N 1
ATOM 804 C CA . CYS A 1 108 ? -12.438 0.032 20.532 1.00 94.69 108 CYS A CA 1
ATOM 805 C C . CYS A 1 108 ? -12.555 0.433 22.009 1.00 94.69 108 CYS A C 1
ATOM 807 O O . CYS A 1 108 ? -13.596 0.184 22.619 1.00 94.69 108 CYS A O 1
ATOM 809 N N . PRO A 1 109 ? -11.512 1.048 22.592 1.00 91.00 109 PRO A N 1
ATOM 810 C CA . PRO A 1 109 ? -11.627 1.610 23.928 1.00 91.00 109 PRO A CA 1
ATOM 811 C C . PRO A 1 109 ? -12.657 2.746 23.927 1.00 91.00 109 PRO A C 1
ATOM 813 O O . PRO A 1 109 ? -12.776 3.466 22.931 1.00 91.00 109 PRO A O 1
ATOM 816 N N . CYS A 1 110 ? -13.387 2.866 25.037 1.00 83.38 110 CYS A N 1
ATOM 817 C CA . CYS A 1 110 ? -14.323 3.962 25.282 1.00 83.38 110 CYS A CA 1
ATOM 818 C C . CYS A 1 110 ? -13.610 5.313 25.405 1.00 83.38 110 CYS A C 1
ATOM 820 O O . CYS A 1 110 ? -12.471 5.335 25.930 1.00 83.38 110 CYS A O 1
#

Secondary structure (DSSP, 8-state):
--HHHHHHHHHHHHT--SS-HHHHHHHHHHHHHHHHHHTT------BTTBSPPP--TT-EEEEEE-SS--BTTBTTTTTT--SPPEEEEEPPTT-EEETTEEE-GGGS--

InterPro domains:
  IPR002919 Trypsin Inhibitor-like, cysteine rich domain [PF01826] (55-108)
  IPR014853 VWF/SSPO/Zonadhesin-like, cysteine-rich domain [PF08742] (1-52)
  IPR014853 VWF/SSPO/Zonadhesin-like, cysteine-rich domain [SM00832] (1-52)
  IPR036084 Serine protease inhibitor-like superfamily [SSF57567] (51-110)
  IPR050780 Mucin/von Willebrand/Thrombospondin superfamily [PTHR11339] (1-74)

Sequence (110 aa):
DPEPFFEKCVFDACGCDRGGDCECFCTAVAAYARECNEKGVAIRWRQNGRCAMQCESGKEYKACGTSCPKTCYNLYASDQCTTTCVEGCHCPNGTVQHNGKCITPVQCPC